Protein 1RLK (pdb70)

Structure (mmCIF, N/CA/C/O backbone):
data_1RLK
#
_entry.id   1RLK
#
_cell.length_a   43.456
_cell.length_b   43.456
_cell.length_c   103.381
_cell.angle_alpha   90.00
_cell.angle_beta   90.00
_cell.angle_gamma   120.00
#
_symmetry.space_group_name_H-M   'P 31 2 1'
#
loop_
_entity.id
_entity.type
_entity.pdbx_description
1 polymer 'Hypothetical protein Ta01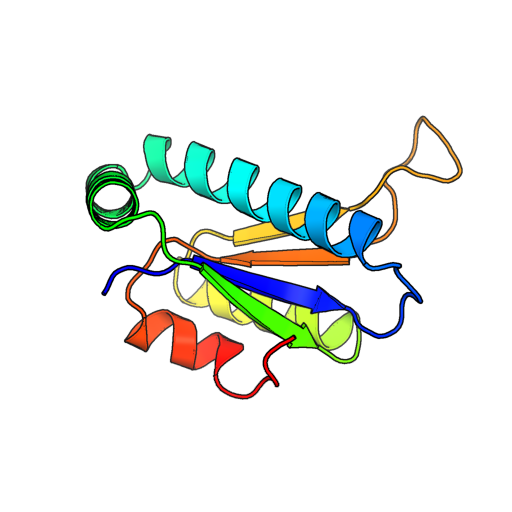08'
2 non-polymer 'SULFATE ION'
3 non-polymer GLYCEROL
4 water water
#
loop_
_atom_site.group_PDB
_atom_site.id
_atom_site.type_symbol
_atom_site.label_atom_id
_atom_site.label_alt_id
_atom_site.label_comp_id
_atom_site.label_asym_id
_atom_site.label_entity_id
_atom_site.label_seq_id
_atom_site.pdbx_PDB_ins_code
_atom_site.Cartn_x
_atom_site.Cartn_y
_atom_site.Cartn_z
_atom_site.occupancy
_atom_site.B_iso_or_equiv
_atom_site.auth_seq_id
_atom_site.auth_comp_id
_atom_site.auth_asym_id
_atom_site.auth_atom_id
_atom_site.pdbx_PDB_model_num
ATOM 1 N N . VAL A 1 2 ? 15.290 16.637 9.289 1.00 35.90 2 VAL A N 1
ATOM 2 C CA . VAL A 1 2 ? 15.260 16.745 7.795 1.00 36.13 2 VAL A CA 1
ATOM 3 C C . VAL A 1 2 ? 16.140 17.916 7.307 1.00 35.09 2 VAL A C 1
ATOM 4 O O . VAL A 1 2 ? 16.671 17.889 6.181 1.00 35.69 2 VAL A O 1
ATOM 8 N N . LYS A 1 3 ? 16.289 18.947 8.141 1.00 33.20 3 LYS A N 1
ATOM 9 C CA . LYS A 1 3 ? 17.397 19.875 7.966 1.00 31.24 3 LYS A CA 1
ATOM 10 C C . LYS A 1 3 ? 18.592 19.239 8.663 1.00 29.36 3 LYS A C 1
ATOM 11 O O . LYS A 1 3 ? 18.458 18.708 9.762 1.00 29.20 3 LYS A O 1
ATOM 17 N N . LYS A 1 4 ? 19.736 19.225 7.988 1.00 26.73 4 LYS A N 1
ATOM 18 C CA . LYS A 1 4 ? 20.973 18.718 8.561 1.00 25.82 4 LYS A CA 1
ATOM 19 C C . LYS A 1 4 ? 22.139 19.671 8.274 1.00 23.56 4 LYS A C 1
ATOM 20 O O . LYS A 1 4 ? 22.091 20.470 7.355 1.00 23.18 4 LYS A O 1
ATOM 26 N N . MET A 1 5 ? 23.177 19.572 9.086 1.00 21.69 5 MET A N 1
ATOM 27 C CA . MET A 1 5 ? 24.474 20.164 8.791 1.00 20.02 5 MET A CA 1
ATOM 28 C C . MET A 1 5 ? 25.448 19.050 8.444 1.00 18.95 5 MET A C 1
ATOM 29 O O . MET A 1 5 ? 25.338 17.978 8.995 1.00 19.14 5 MET A O 1
ATOM 34 N N . VAL A 1 6 ? 26.373 19.278 7.508 1.00 17.21 6 VAL A N 1
ATOM 35 C CA . VAL A 1 6 ? 27.447 18.339 7.232 1.00 17.10 6 VAL A CA 1
ATOM 36 C C . VAL A 1 6 ? 28.785 18.986 7.538 1.00 16.95 6 VAL A C 1
ATOM 37 O O . VAL A 1 6 ? 28.989 20.146 7.199 1.00 15.56 6 VAL A O 1
ATOM 41 N N . ILE A 1 7 ? 29.698 18.236 8.141 1.00 16.71 7 ILE A N 1
ATOM 42 C CA . ILE A 1 7 ? 31.074 18.672 8.255 1.00 17.45 7 ILE A CA 1
ATOM 43 C C . ILE A 1 7 ? 31.968 17.619 7.661 1.00 17.79 7 ILE A C 1
ATOM 44 O O . ILE A 1 7 ? 31.893 16.457 8.039 1.00 18.07 7 ILE A O 1
ATOM 49 N N . ALA A 1 8 ? 32.810 18.026 6.719 1.00 18.38 8 ALA A N 1
ATOM 50 C CA . ALA A 1 8 ? 33.730 17.132 6.043 1.00 18.37 8 ALA A CA 1
ATOM 51 C C . ALA A 1 8 ? 35.132 17.390 6.564 1.00 19.38 8 ALA A C 1
ATOM 52 O O . ALA A 1 8 ? 35.610 18.522 6.507 1.00 19.06 8 ALA A O 1
ATOM 54 N N . VAL A 1 9 ? 35.777 16.324 7.039 1.00 19.98 9 VAL A N 1
ATOM 55 C CA . VAL A 1 9 ? 37.019 16.363 7.787 1.00 21.00 9 VAL A CA 1
ATOM 56 C C . VAL A 1 9 ? 38.124 15.722 6.964 1.00 22.16 9 VAL A C 1
ATOM 57 O O . VAL A 1 9 ? 37.934 14.643 6.423 1.00 22.11 9 VAL A O 1
ATOM 61 N N . ARG A 1 10 ? 39.275 16.388 6.863 1.00 23.47 10 ARG A N 1
ATOM 62 C CA . ARG A 1 10 ? 40.474 15.813 6.226 1.00 24.81 10 ARG A CA 1
ATOM 63 C C . ARG A 1 10 ? 41.052 14.665 7.035 1.00 26.40 10 ARG A C 1
ATOM 64 O O . ARG A 1 10 ? 41.243 14.800 8.248 1.00 26.58 10 ARG A O 1
ATOM 72 N N . LYS A 1 11 ? 41.354 13.550 6.359 1.00 27.74 11 LYS A N 1
ATOM 73 C CA . LYS A 1 11 ? 41.909 12.360 7.009 1.00 29.18 11 LYS A CA 1
ATOM 74 C C . LYS A 1 11 ? 43.434 12.281 6.876 1.00 29.66 11 LYS A C 1
ATOM 75 O O . LYS A 1 11 ? 44.072 11.521 7.585 1.00 29.71 11 LYS A O 1
ATOM 81 N N . ASP A 1 12 ? 44.009 13.073 5.971 1.00 30.53 12 ASP A N 1
ATOM 82 C CA . ASP A 1 12 ? 45.463 13.076 5.734 1.00 31.30 12 ASP A CA 1
ATOM 83 C C . ASP A 1 12 ? 46.297 13.930 6.704 1.00 31.73 12 ASP A C 1
ATOM 84 O O . ASP A 1 12 ? 47.512 14.050 6.534 1.00 32.19 12 ASP A O 1
ATOM 89 N N . LEU A 1 13 ? 45.673 14.507 7.723 1.00 32.07 13 LEU A N 1
ATOM 90 C CA . LEU A 1 13 ? 46.390 15.385 8.653 1.00 32.45 13 LEU A CA 1
ATOM 91 C C . LEU A 1 13 ? 46.839 14.732 9.963 1.00 32.90 13 LEU A C 1
ATOM 92 O O . LEU A 1 13 ? 47.485 15.381 10.778 1.00 33.76 13 LEU A O 1
ATOM 97 N N . ASP A 1 14 ? 46.479 13.478 10.196 1.00 33.63 14 ASP A N 1
ATOM 98 C CA . ASP A 1 14 ? 46.966 12.755 11.382 1.00 34.18 14 ASP A CA 1
ATOM 99 C C . ASP A 1 14 ? 46.379 13.386 12.663 1.00 33.29 14 ASP A C 1
ATOM 100 O O . ASP A 1 14 ? 47.022 13.439 13.715 1.00 33.71 14 ASP A O 1
ATOM 105 N N . MET A 1 15 ? 45.136 13.857 12.564 1.00 32.29 15 MET A N 1
ATOM 106 C CA . MET A 1 15 ? 44.465 14.475 13.709 1.00 31.37 15 MET A CA 1
ATOM 107 C C . MET A 1 15 ? 43.911 13.424 14.681 1.00 30.65 15 MET A C 1
ATOM 108 O O . MET A 1 15 ? 43.275 12.455 14.264 1.00 30.67 15 MET A O 1
ATOM 113 N N . GLY A 1 16 ? 44.155 13.631 15.972 1.00 29.32 16 GLY A N 1
ATOM 114 C CA . GLY A 1 16 ? 43.599 12.774 17.003 1.00 29.06 16 GLY A CA 1
ATOM 115 C C . GLY A 1 16 ? 42.100 12.974 17.172 1.00 28.44 16 GLY A C 1
ATOM 116 O O . GLY A 1 16 ? 41.531 13.918 16.645 1.00 28.03 16 GLY A O 1
ATOM 117 N N . LYS A 1 17 ? 41.473 12.081 17.927 1.00 27.69 17 LYS A N 1
ATOM 118 C CA . LYS A 1 17 ? 40.027 12.099 18.172 1.00 27.43 17 LYS A CA 1
ATOM 119 C C . LYS A 1 17 ? 39.542 13.433 18.730 1.00 25.87 17 LYS A C 1
ATOM 120 O O . LYS A 1 17 ? 38.511 13.934 18.325 1.00 25.59 17 LYS A O 1
ATOM 126 N N . GLY A 1 18 ? 40.270 13.967 19.698 1.00 24.37 18 GLY A N 1
ATOM 127 C CA . GLY A 1 18 ? 39.925 15.229 20.326 1.00 24.06 18 GLY A CA 1
ATOM 128 C C . GLY A 1 18 ? 40.071 16.428 19.404 1.00 22.87 18 GLY A C 1
ATOM 129 O O . GLY A 1 18 ? 39.214 17.300 19.373 1.00 23.17 18 GLY A O 1
ATOM 130 N N . LYS A 1 19 ? 41.169 16.479 18.665 1.00 22.04 19 LYS A N 1
ATOM 131 C CA . LYS A 1 19 ? 41.377 17.542 17.703 1.00 21.32 19 LYS A CA 1
ATOM 132 C C . LYS A 1 19 ? 40.287 17.527 16.614 1.00 20.25 19 LYS A C 1
ATOM 133 O O . LYS A 1 19 ? 39.769 18.567 16.249 1.00 19.55 19 LYS A O 1
ATOM 139 N N . ILE A 1 20 ? 39.925 16.345 16.122 1.00 19.77 20 ILE A N 1
ATOM 140 C CA . ILE A 1 20 ? 38.868 16.220 15.124 1.00 19.11 20 ILE A CA 1
ATOM 141 C C . ILE A 1 20 ? 37.552 16.788 15.663 1.00 18.37 20 ILE A C 1
ATOM 142 O O . ILE A 1 20 ? 36.898 17.564 14.986 1.00 17.69 20 ILE A O 1
ATOM 147 N N . ALA A 1 21 ? 37.182 16.405 16.882 1.00 17.16 21 ALA A N 1
ATOM 148 C CA . ALA A 1 21 ? 35.981 16.932 17.507 1.00 17.36 21 ALA A CA 1
ATOM 149 C C . ALA A 1 21 ? 36.019 18.454 17.593 1.00 16.53 21 ALA A C 1
ATOM 150 O O . ALA A 1 21 ? 35.053 19.110 17.281 1.00 16.50 21 ALA A O 1
ATOM 152 N N . ALA A 1 22 ? 37.147 19.012 18.021 1.00 16.41 22 ALA A N 1
ATOM 153 C CA . ALA A 1 22 ? 37.279 20.466 18.149 1.00 15.24 22 ALA A CA 1
ATOM 154 C C . ALA A 1 22 ? 37.147 21.151 16.797 1.00 14.80 22 ALA A C 1
ATOM 155 O O . ALA A 1 22 ? 36.520 22.191 16.691 1.00 13.61 22 ALA A O 1
ATOM 157 N N . GLN A 1 23 ? 37.734 20.566 15.760 1.00 15.08 23 GLN A N 1
ATOM 158 C CA . GLN A 1 23 ? 37.690 21.168 14.424 1.00 15.0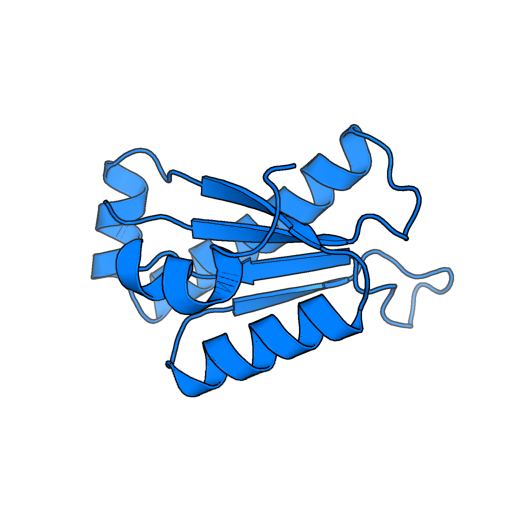7 23 GLN A CA 1
ATOM 159 C C . GLN A 1 23 ? 36.296 21.102 13.852 1.00 14.96 23 GLN A C 1
ATOM 160 O O . GLN A 1 23 ? 35.812 22.083 13.277 1.00 14.49 23 GLN A O 1
ATOM 166 N N . VAL A 1 24 ? 35.626 19.959 14.029 1.00 15.12 24 VAL A N 1
ATOM 167 C CA . VAL A 1 24 ? 34.217 19.839 13.620 1.00 14.86 24 VAL A CA 1
ATOM 168 C C . VAL A 1 24 ? 33.348 20.855 14.362 1.00 14.86 24 VAL A C 1
ATOM 169 O O . VAL A 1 24 ? 32.474 21.497 13.750 1.00 14.85 24 VAL A O 1
ATOM 173 N N . ALA A 1 25 ? 33.590 21.023 15.672 1.00 14.78 25 ALA A N 1
ATOM 174 C CA . ALA A 1 25 ? 32.874 22.029 16.458 1.00 1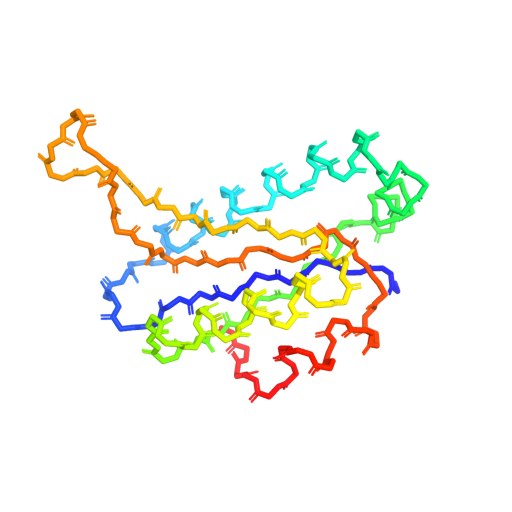5.24 25 ALA A CA 1
ATOM 175 C C . ALA A 1 25 ? 33.112 23.464 15.955 1.00 15.28 25 ALA A C 1
ATOM 176 O O . ALA A 1 25 ? 32.187 24.283 15.967 1.00 15.72 25 ALA A O 1
ATOM 178 N N . HIS A 1 26 ? 34.335 23.772 15.530 1.00 15.46 26 HIS A N 1
ATOM 179 C CA . HIS A 1 26 ? 34.642 25.087 14.949 1.00 15.91 26 HIS A CA 1
ATOM 180 C C . HIS A 1 26 ? 33.755 25.313 13.734 1.00 15.50 26 HIS A C 1
ATOM 181 O O . HIS A 1 26 ? 33.102 26.356 13.640 1.00 15.88 26 HIS A O 1
ATOM 194 N N . ALA A 1 27 ? 33.707 24.328 12.824 1.00 14.84 27 ALA A N 1
ATOM 195 C CA . ALA A 1 27 ? 32.902 24.459 11.609 1.00 14.37 27 ALA A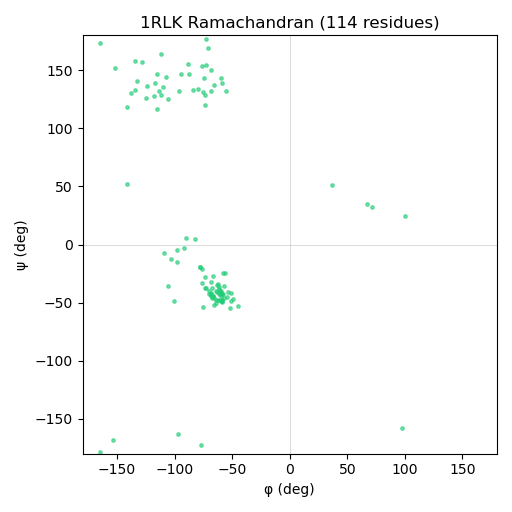 CA 1
ATOM 196 C C . ALA A 1 27 ? 31.435 24.667 11.943 1.00 14.43 27 ALA A C 1
ATOM 197 O O . ALA A 1 27 ? 30.753 25.500 11.332 1.00 13.92 27 ALA A O 1
ATOM 199 N N . ALA A 1 28 ? 30.951 23.917 12.931 1.00 14.33 28 ALA A N 1
ATOM 200 C CA . ALA A 1 28 ? 29.542 23.897 13.272 1.00 14.49 28 ALA A CA 1
ATOM 201 C C . ALA A 1 28 ? 29.114 25.214 13.898 1.00 15.02 28 ALA A C 1
ATOM 202 O O . ALA A 1 28 ? 28.026 25.708 13.607 1.00 14.93 28 ALA A O 1
ATOM 204 N N . VAL A 1 29 ? 29.970 25.775 14.753 1.00 15.08 29 VAL A N 1
ATOM 205 C CA . VAL A 1 29 ? 29.700 27.050 15.397 1.00 16.14 29 VAL A CA 1
ATOM 206 C C . VAL A 1 29 ? 29.610 28.183 14.375 1.00 16.97 29 VAL A C 1
ATOM 207 O O . VAL A 1 29 ? 28.653 28.964 14.382 1.00 16.85 29 VAL A O 1
ATOM 211 N N . THR A 1 30 ? 30.579 28.248 13.471 1.00 17.44 30 THR A N 1
ATOM 212 C CA . THR A 1 30 ? 30.583 29.337 12.507 1.00 18.11 30 THR A CA 1
ATOM 213 C C . THR A 1 30 ? 29.380 29.218 11.562 1.00 18.36 30 THR A C 1
ATOM 214 O O . THR A 1 30 ? 28.701 30.208 11.298 1.00 17.33 30 THR A O 1
ATOM 218 N N . CYS A 1 31 ? 29.100 28.006 11.071 1.00 18.76 31 CYS A N 1
ATOM 219 C CA . CYS A 1 31 ? 27.984 27.825 10.150 1.00 19.45 31 CYS A CA 1
ATOM 220 C C . CYS A 1 31 ? 26.659 28.150 10.819 1.00 19.50 31 CYS A C 1
ATOM 221 O O . CYS A 1 31 ? 25.786 28.759 10.216 1.00 19.91 31 CYS A O 1
ATOM 224 N N . ALA A 1 32 ? 26.517 27.745 12.075 1.00 19.55 32 ALA A N 1
ATOM 225 C CA . ALA A 1 32 ? 25.256 27.904 12.795 1.00 20.19 32 ALA A CA 1
ATOM 226 C C . ALA A 1 32 ? 24.954 29.380 13.043 1.00 20.49 32 ALA A C 1
ATOM 227 O O . ALA A 1 32 ? 23.846 29.826 12.826 1.00 20.61 32 ALA A O 1
ATOM 229 N N . ILE A 1 33 ? 25.957 30.120 13.495 1.00 21.93 33 ILE A N 1
ATOM 230 C CA . ILE A 1 33 ? 25.814 31.544 13.771 1.00 23.04 33 ILE A CA 1
ATOM 231 C C . ILE A 1 33 ? 25.549 32.341 12.494 1.00 23.09 33 ILE A C 1
ATOM 232 O O . ILE A 1 33 ? 24.657 33.172 12.475 1.00 23.66 33 ILE A O 1
ATOM 237 N N . ARG A 1 34 ? 26.306 32.088 11.431 1.00 23.69 34 ARG A N 1
ATOM 238 C CA . ARG A 1 34 ? 26.033 32.730 10.146 1.00 24.23 34 ARG A CA 1
ATOM 239 C C . ARG A 1 34 ? 24.606 32.411 9.662 1.00 24.79 34 ARG A C 1
ATOM 240 O O . ARG A 1 34 ? 23.876 33.295 9.202 1.00 23.94 34 ARG A O 1
ATOM 248 N N . SER A 1 35 ? 24.193 31.151 9.801 1.00 25.41 35 SER A N 1
ATOM 249 C CA . SER A 1 35 ? 22.879 30.724 9.316 1.00 25.86 35 SER A CA 1
ATOM 250 C C . SER A 1 35 ? 21.764 31.357 10.135 1.00 26.87 35 SER A C 1
ATOM 251 O O . SER A 1 35 ? 20.689 31.652 9.619 1.00 26.68 35 SER A O 1
ATOM 254 N N . MET A 1 36 ? 22.032 31.589 11.413 1.00 28.04 36 MET A N 1
ATOM 255 C CA . MET A 1 36 ? 21.089 32.288 12.283 1.00 29.25 36 MET A CA 1
ATOM 256 C C . MET A 1 36 ? 20.853 33.722 11.799 1.00 29.74 36 MET A C 1
ATOM 257 O O . MET A 1 36 ? 19.747 34.250 11.913 1.00 29.71 36 MET A O 1
ATOM 262 N N . LYS A 1 37 ? 21.900 34.332 11.261 1.00 30.53 37 LYS A N 1
ATOM 263 C CA . LYS A 1 37 ? 21.834 35.692 10.729 1.00 31.68 37 LYS A CA 1
ATOM 264 C C . LYS A 1 37 ? 21.111 35.774 9.367 1.00 31.64 37 LYS A C 1
ATOM 265 O O . LYS A 1 37 ? 20.157 36.543 9.216 1.00 31.80 37 LYS A O 1
ATOM 271 N N . ILE A 1 38 ? 21.553 34.981 8.396 1.00 31.47 38 ILE A N 1
ATOM 272 C CA . ILE A 1 38 ? 21.115 35.134 7.010 1.00 31.90 38 ILE A CA 1
ATOM 273 C C . ILE A 1 38 ? 20.078 34.113 6.548 1.00 31.75 38 ILE A C 1
ATOM 274 O O . ILE A 1 38 ? 19.475 34.288 5.491 1.00 31.83 38 ILE A O 1
ATOM 279 N N . ASN A 1 39 ? 19.871 33.063 7.341 1.00 31.54 39 ASN A N 1
ATOM 280 C CA . ASN A 1 39 ? 18.997 31.947 6.979 1.00 31.33 39 ASN A CA 1
ATOM 281 C C . ASN A 1 39 ? 18.208 31.474 8.202 1.00 31.49 39 ASN A C 1
ATOM 282 O O . ASN A 1 39 ? 18.189 30.284 8.536 1.00 31.51 39 ASN A O 1
ATOM 287 N N . ARG A 1 40 ? 17.556 32.422 8.868 1.00 31.77 40 ARG A N 1
ATOM 288 C CA . ARG A 1 40 ? 17.024 32.217 10.213 1.00 32.03 40 ARG A CA 1
ATOM 289 C C . ARG A 1 40 ? 16.024 31.068 10.308 1.00 31.67 40 ARG A C 1
ATOM 290 O O . ARG A 1 40 ? 16.150 30.216 11.186 1.00 30.42 40 ARG A O 1
ATOM 298 N N . ASP A 1 41 ? 15.045 31.039 9.403 1.00 31.47 41 ASP A N 1
ATOM 299 C CA . ASP A 1 41 ? 13.999 30.019 9.449 1.00 31.39 41 ASP A CA 1
ATOM 300 C C . ASP A 1 41 ? 14.559 28.616 9.331 1.00 30.04 41 ASP A C 1
ATOM 301 O O . ASP A 1 41 ? 14.091 27.701 10.000 1.00 30.40 41 ASP A O 1
ATOM 306 N N . VAL A 1 42 ? 15.551 28.446 8.470 1.00 28.95 42 VAL A N 1
ATOM 307 C CA . VAL A 1 42 ? 16.187 27.146 8.289 1.00 28.16 42 VAL A CA 1
ATOM 308 C C . VAL A 1 42 ? 17.078 26.778 9.492 1.00 27.71 42 VAL A C 1
ATOM 309 O O . VAL A 1 42 ? 17.155 25.618 9.883 1.00 27.32 42 VAL A O 1
ATOM 313 N N . PHE A 1 43 ? 17.752 27.765 10.055 1.00 27.15 43 PHE A N 1
ATOM 314 C CA . PHE A 1 43 ? 18.530 27.545 11.258 1.00 2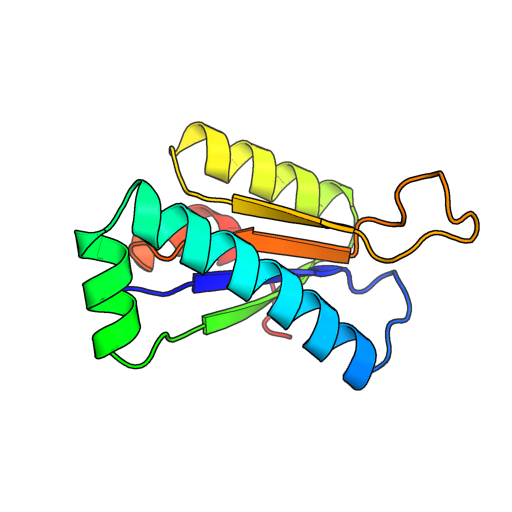7.07 43 PHE A CA 1
ATOM 315 C C . PHE A 1 43 ? 17.629 27.110 12.398 1.00 27.37 43 PHE A C 1
ATOM 316 O O . PHE A 1 43 ? 17.938 26.155 13.094 1.00 27.41 43 PHE A O 1
ATOM 324 N N . ASN A 1 44 ? 16.524 27.827 12.590 1.00 27.77 44 ASN A N 1
ATOM 325 C CA . ASN A 1 44 ? 15.570 27.526 13.653 1.00 28.29 44 ASN A CA 1
ATOM 326 C C . ASN A 1 44 ? 14.983 26.122 13.558 1.00 28.12 44 ASN A C 1
ATOM 327 O O . ASN A 1 44 ? 14.855 25.436 14.567 1.00 28.31 44 ASN A O 1
ATOM 332 N N . GLU A 1 45 ? 14.629 25.695 12.350 1.00 27.83 45 GLU A N 1
ATOM 333 C CA . GLU A 1 45 ? 14.053 24.374 12.159 1.00 27.84 45 GLU A CA 1
ATOM 334 C C . GLU A 1 45 ? 15.075 23.298 12.486 1.00 27.54 45 GLU A C 1
ATOM 335 O O . GLU A 1 45 ? 14.790 22.388 13.254 1.00 27.67 45 GLU A O 1
ATOM 341 N N . TRP A 1 46 ? 16.254 23.412 11.879 1.00 26.87 46 TRP A N 1
ATOM 342 C CA . TRP A 1 46 ? 17.420 22.589 12.220 1.00 26.70 46 TRP A CA 1
ATOM 343 C C . TRP A 1 46 ? 17.623 22.479 13.722 1.00 26.79 46 TRP A C 1
ATOM 344 O O . TRP A 1 46 ? 17.737 21.381 14.249 1.00 26.75 46 TRP A O 1
ATOM 355 N N . TYR A 1 47 ? 17.669 23.625 14.388 1.00 27.40 47 TYR A N 1
ATOM 356 C CA . TYR A 1 47 ? 18.018 23.686 15.803 1.00 28.44 47 TYR A CA 1
ATOM 357 C C . TYR A 1 47 ? 16.934 23.040 16.677 1.00 29.16 47 TYR A C 1
ATOM 358 O O . TYR A 1 47 ? 17.243 22.357 17.647 1.00 28.94 47 TYR A O 1
ATOM 367 N N . ASP A 1 48 ? 15.675 23.224 16.293 1.00 29.99 48 ASP A N 1
ATOM 368 C CA . ASP A 1 48 ? 14.541 22.708 17.053 1.00 30.95 48 ASP A CA 1
ATOM 369 C C . ASP A 1 48 ? 14.340 21.207 16.819 1.00 30.88 48 ASP A C 1
ATOM 370 O O . ASP A 1 48 ? 13.713 20.529 17.632 1.00 32.13 48 ASP A O 1
ATOM 375 N N . GLU A 1 49 ? 14.901 20.692 15.726 1.00 30.53 49 GLU A N 1
ATOM 376 C CA . GLU A 1 49 ? 14.904 19.269 15.415 1.00 30.21 49 GLU A CA 1
ATOM 377 C C . GLU A 1 49 ? 16.148 18.549 15.986 1.00 28.77 49 GLU A C 1
ATOM 378 O O . GLU A 1 49 ? 16.352 17.364 15.718 1.00 28.54 49 GLU A O 1
ATOM 384 N N . GLY A 1 50 ? 16.972 19.268 16.754 1.00 26.83 50 GLY A N 1
ATOM 385 C CA . GLY A 1 50 ? 18.109 18.687 17.458 1.00 25.50 50 GLY A CA 1
ATOM 386 C C . GLY A 1 50 ? 19.465 18.897 16.779 1.00 24.06 50 GLY A C 1
ATOM 387 O O . GLY A 1 50 ? 20.416 18.125 16.983 1.00 22.32 50 GLY A O 1
ATOM 388 N N . GLN A 1 51 ? 19.538 19.952 15.972 1.00 22.92 51 GLN A N 1
ATOM 389 C CA . GLN A 1 51 ? 20.745 20.338 15.234 1.00 22.20 51 GLN A CA 1
ATOM 390 C C . GLN A 1 51 ? 21.573 19.164 14.723 1.00 22.16 51 GLN A C 1
ATOM 391 O O . GLN A 1 51 ? 22.805 19.096 14.903 1.00 20.57 51 GLN A O 1
ATOM 397 N N . ARG A 1 52 ? 20.884 18.251 14.041 1.00 21.92 52 ARG A N 1
ATOM 398 C CA . ARG A 1 52 ? 21.511 17.049 13.517 1.00 22.75 52 ARG A CA 1
ATOM 399 C C . ARG A 1 52 ? 22.652 17.355 12.563 1.00 21.77 52 ARG A C 1
ATOM 400 O O . ARG A 1 52 ? 22.550 18.232 11.718 1.00 21.21 52 ARG A O 1
ATOM 408 N N . LYS A 1 53 ? 23.716 16.578 12.697 1.00 21.27 53 LYS A N 1
ATOM 409 C CA . LYS A 1 53 ? 24.958 16.760 11.960 1.00 21.20 53 LYS A CA 1
ATOM 410 C C . LYS A 1 53 ? 25.424 15.438 11.393 1.00 21.78 53 LYS A C 1
ATOM 411 O O . LYS A 1 53 ? 25.310 14.392 12.051 1.00 22.22 53 LYS A O 1
ATOM 417 N N . ILE A 1 54 ? 25.937 15.490 10.171 1.00 21.31 54 ILE A N 1
ATOM 418 C CA . ILE A 1 54 ? 26.571 14.364 9.505 1.00 20.92 54 ILE A CA 1
ATOM 419 C C . ILE A 1 54 ? 28.061 14.716 9.396 1.00 20.78 54 ILE A C 1
ATOM 420 O O . ILE A 1 54 ? 28.390 15.807 8.939 1.00 20.08 54 ILE A O 1
ATOM 425 N N . VAL A 1 55 ? 28.947 13.830 9.831 1.00 19.72 55 VAL A N 1
ATOM 426 C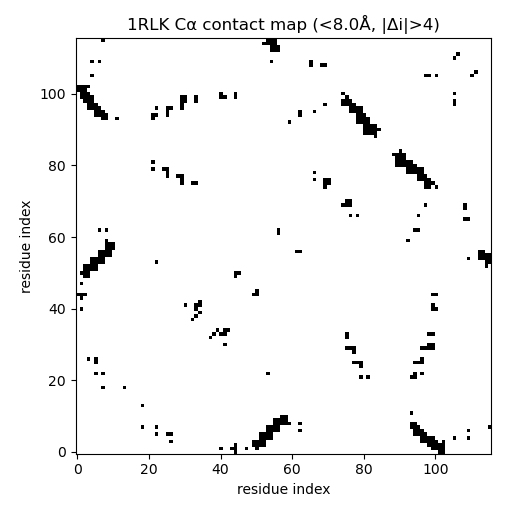 CA . VAL A 1 55 ? 30.389 14.055 9.727 1.00 20.30 55 VAL A CA 1
ATOM 427 C C . VAL A 1 55 ? 30.993 13.016 8.787 1.00 20.45 55 VAL A C 1
ATOM 428 O O . VAL A 1 55 ? 30.926 11.814 9.043 1.00 19.37 55 VAL A O 1
ATOM 432 N N . VAL A 1 56 ? 31.548 13.496 7.681 1.00 20.45 56 VAL A N 1
ATOM 433 C CA . VAL A 1 56 ? 32.218 12.651 6.710 1.00 20.85 56 VAL A CA 1
ATOM 434 C C . VAL A 1 56 ? 33.702 12.948 6.719 1.00 21.49 56 VAL A C 1
ATOM 435 O O . VAL A 1 56 ? 34.156 13.981 7.242 1.00 20.66 56 VAL A O 1
ATOM 439 N N . LYS A 1 57 ? 34.467 12.036 6.142 1.00 22.13 57 LYS A N 1
ATOM 440 C CA . LYS A 1 57 ? 35.886 12.226 5.981 1.00 23.10 57 LYS A CA 1
ATOM 441 C C . LYS A 1 57 ? 36.235 12.311 4.495 1.00 23.44 57 LYS A C 1
ATOM 442 O O . LYS A 1 57 ? 35.562 11.712 3.658 1.00 23.14 57 LYS A O 1
ATOM 448 N N . VAL A 1 58 ? 37.247 13.120 4.182 1.00 23.65 58 VAL A N 1
ATOM 449 C CA . VAL A 1 58 ? 37.706 13.322 2.813 1.00 23.81 58 VAL A CA 1
ATOM 450 C C . VAL A 1 58 ? 39.214 13.089 2.775 1.00 24.14 58 VAL A C 1
ATOM 451 O O . VAL A 1 58 ? 39.899 13.165 3.794 1.00 23.17 58 VAL A O 1
ATOM 455 N N . ASN A 1 59 ? 39.727 12.766 1.601 1.00 25.14 59 ASN A N 1
ATOM 456 C CA . ASN A 1 59 ? 41.108 12.306 1.487 1.00 25.77 59 ASN A CA 1
ATOM 457 C C . ASN A 1 59 ? 42.136 13.418 1.604 1.00 25.72 59 ASN A C 1
ATOM 458 O O . ASN A 1 59 ? 43.236 13.205 2.107 1.00 25.29 59 ASN A O 1
ATOM 463 N N . ASP A 1 60 ? 41.785 14.601 1.119 1.00 25.71 60 ASP A N 1
ATOM 464 C CA . ASP A 1 60 ? 42.778 15.662 1.046 1.00 25.86 60 ASP A CA 1
ATOM 465 C C . ASP A 1 60 ? 42.158 17.036 0.831 1.00 25.54 60 ASP A C 1
ATOM 466 O O . ASP A 1 60 ? 40.934 17.200 0.793 1.00 24.61 60 ASP A O 1
ATOM 471 N N . LEU A 1 61 ? 43.031 18.032 0.720 1.00 25.39 61 LEU A N 1
ATOM 472 C CA . LEU A 1 61 ? 42.620 19.409 0.561 1.00 25.04 61 LEU A CA 1
ATOM 473 C C . LEU A 1 61 ? 41.799 19.604 -0.689 1.00 24.98 61 LEU A C 1
ATOM 474 O O . LEU A 1 61 ? 40.812 20.324 -0.687 1.00 24.32 61 LEU A O 1
ATOM 479 N N . ASP A 1 62 ? 42.188 18.945 -1.775 1.00 25.83 62 ASP A N 1
ATOM 480 C CA . ASP A 1 62 ? 41.422 19.054 -3.018 1.00 26.04 62 ASP A CA 1
ATOM 481 C C . ASP A 1 62 ? 39.945 18.723 -2.827 1.00 24.96 62 ASP A C 1
ATOM 482 O O . ASP A 1 62 ? 39.073 19.407 -3.367 1.00 25.14 62 ASP A O 1
ATOM 487 N N . GLU A 1 63 ? 39.646 17.704 -2.037 1.00 24.06 63 GLU A N 1
ATOM 488 C CA . GLU A 1 63 ? 38.241 17.351 -1.793 1.00 23.74 63 GLU A CA 1
ATOM 489 C C . GLU A 1 63 ? 37.537 18.449 -1.015 1.00 22.18 63 GLU A C 1
ATOM 490 O O . GLU A 1 63 ? 36.425 18.815 -1.346 1.00 21.89 63 GLU A O 1
ATOM 496 N N . ILE A 1 64 ? 38.187 18.972 0.023 1.00 21.50 64 ILE A N 1
ATOM 497 C CA . ILE A 1 64 ? 37.668 20.158 0.732 1.00 21.02 64 ILE A CA 1
ATOM 498 C C . ILE A 1 64 ? 37.301 21.284 -0.243 1.00 20.94 64 ILE A C 1
ATOM 499 O O . ILE A 1 64 ? 36.227 21.869 -0.156 1.00 20.45 64 ILE A O 1
ATOM 504 N N . MET A 1 65 ? 38.193 21.577 -1.184 1.00 21.83 65 MET A N 1
ATOM 505 C CA . MET A 1 65 ? 37.989 22.707 -2.096 1.00 22.10 65 MET A CA 1
ATOM 506 C C . MET A 1 65 ? 36.904 22.418 -3.149 1.00 21.96 65 MET A C 1
ATOM 507 O O . MET A 1 65 ? 36.196 23.324 -3.616 1.00 21.40 65 MET A O 1
ATOM 512 N N . GLU A 1 66 ? 36.726 21.145 -3.479 1.00 22.14 66 GLU A N 1
ATOM 513 C CA . GLU A 1 66 ? 35.658 20.731 -4.383 1.00 22.09 66 GLU A CA 1
ATOM 514 C C . GLU A 1 66 ? 34.296 20.925 -3.731 1.00 20.95 66 GLU A C 1
ATOM 515 O O . GLU A 1 66 ? 33.366 21.385 -4.358 1.00 20.55 66 GLU A O 1
ATOM 521 N N . ILE A 1 67 ? 34.192 20.564 -2.457 1.00 20.95 67 ILE A N 1
ATOM 522 C CA . ILE A 1 67 ? 32.981 20.765 -1.669 1.00 20.21 67 ILE A CA 1
ATOM 523 C C . ILE A 1 67 ? 32.639 22.260 -1.613 1.00 19.94 67 ILE A C 1
ATOM 524 O O . ILE A 1 67 ? 31.500 22.682 -1.857 1.00 18.69 67 ILE A O 1
ATOM 529 N N . LYS A 1 68 ? 33.659 23.060 -1.293 1.00 19.83 68 LYS A N 1
ATOM 530 C CA . LYS A 1 68 ? 33.539 24.506 -1.267 1.00 19.45 68 LYS A CA 1
ATOM 531 C C . LYS A 1 68 ? 32.947 24.980 -2.587 1.00 19.40 68 LYS A C 1
ATOM 532 O O . LYS A 1 68 ? 31.944 25.672 -2.609 1.00 18.60 68 LYS A O 1
ATOM 538 N N . ARG A 1 69 ? 33.571 24.589 -3.691 1.00 20.94 69 ARG A N 1
ATOM 539 C CA . ARG A 1 69 ? 33.093 24.984 -5.026 1.00 22.39 69 ARG A CA 1
ATOM 540 C C . ARG A 1 69 ? 31.607 24.690 -5.206 1.00 22.33 69 ARG A C 1
ATOM 541 O O . ARG A 1 69 ? 30.840 25.551 -5.655 1.00 22.17 69 ARG A O 1
ATOM 549 N N . MET A 1 70 ? 31.195 23.477 -4.852 1.00 22.71 70 MET A N 1
ATOM 550 C CA . MET A 1 70 ? 29.799 23.078 -5.036 1.00 23.12 70 MET A CA 1
ATOM 551 C C . MET A 1 70 ? 28.861 23.822 -4.114 1.00 21.94 70 MET A C 1
ATOM 552 O O . MET A 1 70 ? 27.799 24.249 -4.528 1.00 21.82 70 MET A O 1
ATOM 557 N N . ALA A 1 71 ? 29.258 23.991 -2.858 1.00 21.34 71 ALA A N 1
ATOM 558 C CA . ALA A 1 71 ? 28.432 24.704 -1.902 1.00 20.60 71 ALA A CA 1
ATOM 559 C C . ALA A 1 71 ? 28.180 26.140 -2.341 1.00 20.60 71 ALA A C 1
ATOM 560 O O . ALA A 1 71 ? 27.059 26.611 -2.294 1.00 19.97 71 ALA A O 1
ATOM 562 N N . ASP A 1 72 ? 29.226 26.851 -2.744 1.00 21.47 72 ASP A N 1
ATOM 563 C CA . ASP A 1 72 ? 29.057 28.232 -3.209 1.00 21.99 72 ASP A CA 1
ATOM 564 C C . ASP A 1 72 ? 28.120 28.272 -4.417 1.00 22.90 72 ASP A C 1
ATOM 565 O O . ASP A 1 72 ? 27.212 29.086 -4.466 1.00 23.30 72 ASP A O 1
ATOM 570 N N . SER A 1 73 ? 28.318 27.362 -5.357 1.00 24.08 73 SER A N 1
ATOM 571 C CA . SER A 1 73 ? 27.487 27.307 -6.568 1.00 25.52 73 SER A CA 1
ATOM 572 C C . SER A 1 73 ? 25.996 27.155 -6.233 1.00 25.17 73 SER A C 1
ATOM 573 O O . SER A 1 73 ? 25.129 27.737 -6.898 1.00 25.21 73 SER A O 1
ATOM 576 N N . MET A 1 74 ? 25.715 26.402 -5.169 1.00 24.93 74 MET A N 1
ATOM 577 C CA . MET A 1 74 ? 24.355 26.106 -4.730 1.00 24.74 74 MET A CA 1
ATOM 578 C C . MET A 1 74 ? 23.821 27.089 -3.708 1.00 24.39 74 MET A C 1
ATOM 579 O O . MET A 1 74 ? 22.670 26.979 -3.290 1.00 24.45 74 MET A O 1
ATOM 584 N N . GLY A 1 75 ? 24.653 28.044 -3.302 1.00 23.73 75 GLY A N 1
ATOM 585 C CA . GLY A 1 75 ? 24.254 29.068 -2.361 1.00 23.69 75 GLY A CA 1
ATOM 586 C C . GLY A 1 75 ? 24.087 28.523 -0.961 1.00 23.42 75 GLY A C 1
ATOM 587 O O . GLY A 1 75 ? 23.227 28.982 -0.207 1.00 23.98 75 GLY A O 1
ATOM 588 N N . ILE A 1 76 ? 24.896 27.526 -0.628 1.00 23.20 76 ILE A N 1
ATOM 589 C CA . ILE A 1 76 ? 24.836 26.889 0.679 1.00 23.11 76 ILE A CA 1
ATOM 590 C C . ILE A 1 76 ? 25.890 27.509 1.589 1.00 22.45 76 ILE A C 1
ATOM 591 O O . ILE A 1 76 ? 27.070 27.638 1.217 1.00 21.63 76 ILE A O 1
ATOM 596 N N . VAL A 1 77 ? 25.459 27.868 2.793 1.00 22.17 77 VAL A N 1
ATOM 597 C CA . VAL A 1 77 ? 26.381 28.353 3.826 1.00 21.68 77 VAL A CA 1
ATOM 598 C C . VAL A 1 77 ? 27.478 27.339 4.060 1.00 21.15 77 VAL A C 1
ATOM 599 O O . VAL A 1 77 ? 27.216 26.141 4.226 1.00 20.28 77 VAL A O 1
ATOM 603 N N . ASN A 1 78 ? 28.721 27.810 4.074 1.00 20.73 78 ASN A N 1
ATOM 604 C CA . ASN A 1 78 ? 29.864 26.940 4.314 1.00 20.23 78 ASN A CA 1
ATOM 605 C C . ASN A 1 78 ? 31.021 27.683 4.938 1.00 19.96 78 ASN A C 1
ATOM 606 O O . ASN A 1 78 ? 31.177 28.896 4.725 1.00 20.32 78 ASN A O 1
ATOM 611 N N . GLU A 1 79 ? 31.837 26.968 5.705 1.00 19.24 79 GLU A N 1
ATOM 612 C CA . GLU A 1 79 ? 32.996 27.569 6.344 1.00 18.67 79 GLU A CA 1
ATOM 613 C C . GLU A 1 79 ? 34.152 26.606 6.317 1.00 18.78 79 GLU A C 1
ATOM 614 O O . GLU A 1 79 ? 34.068 25.504 6.880 1.00 17.41 79 GLU A O 1
ATOM 620 N N . ILE A 1 80 ? 35.231 27.015 5.652 1.00 18.19 80 ILE A N 1
ATOM 621 C CA . ILE A 1 80 ? 36.499 26.338 5.738 1.00 18.80 80 ILE A CA 1
ATOM 622 C C . ILE A 1 80 ? 37.142 26.675 7.084 1.00 19.36 80 ILE A C 1
ATOM 623 O O . ILE A 1 80 ? 37.223 27.840 7.470 1.00 19.43 80 ILE A O 1
ATOM 628 N N . VAL A 1 81 ? 37.604 25.646 7.781 1.00 18.75 81 VAL A N 1
ATOM 629 C CA . VAL A 1 81 ? 38.135 25.802 9.111 1.00 19.49 81 VAL A CA 1
ATOM 630 C C . VAL A 1 81 ? 39.631 25.580 9.063 1.00 19.72 81 VAL A C 1
ATOM 631 O O . VAL A 1 81 ? 40.104 24.635 8.434 1.00 20.24 81 VAL A O 1
ATOM 635 N N . GLN A 1 82 ? 40.356 26.452 9.738 1.00 20.38 82 GLN A N 1
ATOM 636 C CA . GLN A 1 82 ? 41.808 26.366 9.857 1.00 21.99 82 GLN A CA 1
ATOM 637 C C . GLN A 1 82 ? 42.187 26.340 11.332 1.00 23.01 82 GLN A C 1
ATOM 638 O O . GLN A 1 82 ? 41.645 27.118 12.106 1.00 21.22 82 GLN A O 1
ATOM 644 N N . ASP A 1 83 ? 43.118 25.464 11.714 1.00 25.73 83 ASP A N 1
ATOM 645 C CA . ASP A 1 83 ? 43.609 25.431 13.085 1.00 28.23 83 ASP A CA 1
ATOM 646 C C . ASP A 1 83 ? 44.597 26.572 13.336 1.00 30.44 83 ASP A C 1
ATOM 647 O O . ASP A 1 83 ? 44.752 27.456 12.489 1.00 30.26 83 ASP A O 1
ATOM 652 N N . ARG A 1 84 ? 45.232 26.573 14.504 1.00 33.12 84 ARG A N 1
ATOM 653 C CA . ARG A 1 84 ? 46.190 27.625 14.851 1.00 35.75 84 ARG A CA 1
ATOM 654 C C . ARG A 1 84 ? 47.496 27.365 14.101 1.00 36.88 84 ARG A C 1
ATOM 655 O O . ARG A 1 84 ? 47.808 26.240 13.730 1.00 37.40 84 ARG A O 1
ATOM 663 N N . GLY A 1 85 ? 48.251 28.413 13.843 1.00 38.68 85 GLY A N 1
ATOM 664 C CA . GLY A 1 85 ? 49.498 28.257 13.121 1.00 40.21 85 GLY A CA 1
ATOM 665 C C . GLY A 1 85 ? 50.592 27.605 13.949 1.00 41.16 85 GLY A C 1
ATOM 666 O O . GLY A 1 85 ? 50.404 27.285 15.131 1.00 41.11 85 GLY A O 1
ATOM 667 N N . TYR A 1 86 ? 51.731 27.384 13.305 1.00 42.35 86 TYR A N 1
ATOM 668 C CA . TYR A 1 86 ? 52.998 27.294 14.023 1.00 43.48 86 TYR A CA 1
ATOM 669 C C . TYR A 1 86 ? 53.432 28.726 14.361 1.00 44.20 86 TYR A C 1
ATOM 670 O O . TYR A 1 86 ? 54.248 28.943 15.259 1.00 44.47 86 TYR A O 1
ATOM 679 N N . THR A 1 87 ? 52.858 29.689 13.631 1.00 45.24 87 THR A N 1
ATOM 680 C CA . THR A 1 87 ? 53.076 31.121 13.832 1.00 45.72 87 THR A CA 1
ATOM 681 C C . THR A 1 87 ? 51.767 31.813 14.218 1.00 46.24 87 THR A C 1
ATOM 682 O O . THR A 1 87 ? 50.750 31.673 13.523 1.00 45.81 87 THR A O 1
ATOM 686 N N . GLN A 1 88 ? 51.795 32.566 15.315 1.00 46.77 88 GLN A N 1
ATOM 687 C CA . GLN A 1 88 ? 50.584 33.204 15.845 1.00 47.22 88 GLN A CA 1
ATOM 688 C C . GLN A 1 88 ? 49.969 34.205 14.860 1.00 46.81 88 GLN A C 1
ATOM 689 O O . GLN A 1 88 ? 48.746 34.341 14.780 1.00 46.46 88 GLN A O 1
ATOM 695 N N . VAL A 1 89 ? 50.815 34.889 14.096 1.00 46.35 89 VAL A N 1
ATOM 696 C CA . VAL A 1 89 ? 50.330 35.907 13.164 1.00 46.13 89 VAL A CA 1
ATOM 697 C C . VAL A 1 89 ? 49.637 35.290 11.929 1.00 45.25 89 VAL A C 1
ATOM 698 O O . VAL A 1 89 ? 48.636 35.829 11.439 1.00 45.49 89 VAL A O 1
ATOM 702 N N . GLU A 1 90 ? 50.157 34.165 11.439 1.00 43.87 90 GLU A N 1
ATOM 703 C CA . GLU A 1 90 ? 49.632 33.551 10.211 1.00 42.71 90 GLU A CA 1
ATOM 704 C C . GLU A 1 90 ? 48.483 32.564 10.447 1.00 41.20 90 GLU A C 1
ATOM 705 O O . GLU A 1 90 ? 48.363 31.988 11.529 1.00 41.10 90 GLU A O 1
ATOM 711 N N . PRO A 1 91 ? 47.641 32.367 9.428 1.00 39.25 91 PRO A N 1
ATOM 712 C CA . PRO A 1 91 ? 46.541 31.398 9.508 1.00 37.51 91 PRO A CA 1
ATOM 713 C C . PRO A 1 91 ? 47.095 29.993 9.431 1.00 35.06 91 PRO A C 1
ATOM 714 O O . PRO A 1 91 ? 48.178 29.837 8.878 1.00 35.23 91 PRO A O 1
ATOM 718 N N . GLY A 1 92 ? 46.392 29.009 9.989 1.00 32.31 92 GLY A N 1
ATOM 719 C CA . GLY A 1 92 ? 46.904 27.650 10.103 1.00 29.92 92 GLY A CA 1
ATOM 720 C C . GLY A 1 92 ? 46.424 26.739 8.991 1.00 27.83 92 GLY A C 1
ATOM 721 O O . GLY A 1 92 ? 45.959 27.201 7.962 1.00 27.04 92 GLY A O 1
ATOM 722 N N . THR A 1 93 ? 46.556 25.436 9.199 1.00 26.23 93 THR A N 1
ATOM 723 C CA . THR A 1 93 ? 46.151 24.446 8.199 1.00 25.28 93 THR A CA 1
ATOM 724 C C . THR A 1 93 ? 44.644 24.294 8.106 1.00 23.71 93 THR A C 1
ATOM 725 O O . THR A 1 93 ? 43.955 24.350 9.132 1.00 22.08 93 THR A O 1
ATOM 729 N N . ILE A 1 94 ? 44.151 24.093 6.877 1.00 22.62 94 ILE A N 1
ATOM 730 C CA . ILE A 1 94 ? 42.740 23.800 6.615 1.00 21.95 94 ILE A CA 1
ATOM 731 C C . ILE A 1 94 ? 42.465 22.361 7.046 1.00 21.32 94 ILE A C 1
ATOM 732 O O . ILE A 1 94 ? 43.096 2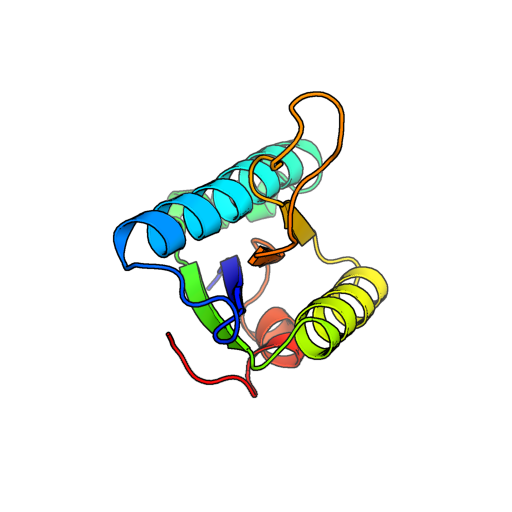1.440 6.532 1.00 21.03 94 ILE A O 1
ATOM 737 N N . THR A 1 95 ? 41.536 22.192 7.994 1.00 20.66 95 THR A N 1
ATOM 738 C CA . THR A 1 95 ? 41.236 20.895 8.618 1.00 19.81 95 THR A CA 1
ATOM 739 C C . THR A 1 95 ? 39.923 20.297 8.145 1.00 19.37 95 THR A C 1
ATOM 740 O O . THR A 1 95 ? 39.797 19.085 8.053 1.00 20.31 95 THR A O 1
ATOM 744 N N . CYS A 1 96 ? 38.932 21.137 7.898 1.00 18.79 96 CYS A N 1
ATOM 745 C CA . CYS A 1 96 ? 37.598 20.677 7.570 1.00 18.56 96 CYS A CA 1
ATOM 746 C C . CYS A 1 96 ? 36.757 21.784 6.971 1.00 18.66 96 CYS A C 1
ATOM 747 O O . CYS A 1 96 ? 37.191 22.931 6.897 1.00 19.18 96 CYS A O 1
ATOM 750 N N . ILE A 1 97 ? 35.562 21.441 6.500 1.00 17.86 97 ILE A N 1
ATOM 751 C CA . ILE A 1 97 ? 34.618 22.432 6.003 1.00 17.64 97 ILE A CA 1
ATOM 752 C C . ILE A 1 97 ? 33.213 22.101 6.486 1.00 17.42 97 ILE A C 1
ATOM 753 O O . ILE A 1 97 ? 32.773 20.954 6.394 1.00 17.50 97 ILE A O 1
ATOM 758 N N . GLY A 1 98 ? 32.529 23.091 7.038 1.00 16.82 98 GLY A N 1
ATOM 759 C CA . GLY A 1 98 ? 31.139 22.943 7.440 1.00 17.41 98 GLY A CA 1
ATOM 760 C C . GLY A 1 98 ? 30.184 23.416 6.359 1.00 17.89 98 GLY A C 1
ATOM 761 O O . GLY A 1 98 ? 30.485 24.367 5.618 1.00 17.31 98 GLY A O 1
ATOM 762 N N . LEU A 1 99 ? 29.034 22.759 6.269 1.00 17.74 99 LEU A N 1
ATOM 763 C CA . LEU A 1 99 ? 27.977 23.122 5.326 1.00 18.56 99 LEU A CA 1
ATOM 764 C C . LEU A 1 99 ? 26.621 23.134 6.009 1.00 18.97 99 LEU A C 1
ATOM 765 O O . LEU A 1 99 ? 26.256 22.175 6.698 1.00 19.16 99 LEU A O 1
ATOM 770 N N . GLY A 1 100 ? 25.854 24.193 5.780 1.00 18.95 100 GLY A N 1
ATOM 771 C CA . GLY A 1 100 ? 24.479 24.256 6.238 1.00 19.45 100 GLY A CA 1
ATOM 772 C C . GLY A 1 100 ? 24.320 25.015 7.542 1.00 20.03 100 GLY A C 1
ATOM 773 O O . GLY A 1 100 ? 25.202 25.806 7.900 1.00 19.97 100 GLY A O 1
ATOM 774 N N . PRO A 1 101 ? 23.233 24.768 8.270 1.00 20.69 101 PRO A N 1
ATOM 775 C CA . PRO A 1 101 ? 22.259 23.716 7.944 1.00 21.35 101 PRO A CA 1
ATOM 776 C C . PRO A 1 101 ? 21.447 23.971 6.670 1.00 21.97 101 PRO A C 1
ATOM 777 O O . PRO A 1 101 ? 21.221 25.118 6.285 1.00 21.81 101 PRO A O 1
ATOM 781 N N . ASP A 1 102 ? 21.044 22.888 6.013 1.00 22.43 102 ASP A N 1
ATOM 782 C CA . ASP A 1 102 ? 20.226 22.972 4.801 1.00 23.30 102 ASP A CA 1
ATOM 783 C C . ASP A 1 102 ? 19.393 21.697 4.624 1.00 23.68 102 ASP A C 1
ATOM 784 O O . ASP A 1 102 ? 19.293 20.898 5.537 1.00 22.93 102 ASP A O 1
ATOM 789 N N . GLU A 1 103 ? 18.787 21.521 3.449 1.00 25.40 103 GLU A N 1
ATOM 790 C CA . GLU A 1 103 ? 18.021 20.314 3.142 1.00 26.04 103 GLU A CA 1
ATOM 791 C C . GLU A 1 103 ? 19.000 19.199 2.911 1.00 25.79 103 GLU A C 1
ATOM 792 O O . GLU A 1 103 ? 19.918 19.342 2.107 1.00 25.84 103 GLU A O 1
ATOM 798 N N . GLU A 1 104 ? 18.792 18.078 3.595 1.00 26.60 104 GLU A N 1
ATOM 799 C CA . GLU A 1 104 ? 19.635 16.893 3.435 1.00 27.31 104 GLU A CA 1
ATOM 800 C C . GLU A 1 104 ? 19.825 16.450 1.977 1.00 27.34 104 GLU A C 1
ATOM 801 O O . GLU A 1 104 ? 20.914 16.056 1.575 1.00 27.30 104 GLU A O 1
ATOM 807 N N . GLU A 1 105 ? 18.760 16.478 1.189 1.00 27.50 105 GLU A N 1
ATOM 808 C CA . GLU A 1 105 ? 18.846 16.069 -0.218 1.00 27.87 105 GLU A CA 1
ATOM 809 C C . GLU A 1 105 ? 19.829 16.953 -0.985 1.00 27.33 105 GLU A C 1
ATOM 810 O O . GLU A 1 105 ? 20.605 16.463 -1.823 1.00 26.00 105 GLU A O 1
ATOM 816 N N . LYS A 1 106 ? 19.773 18.256 -0.705 1.00 26.97 106 LYS A N 1
ATOM 817 C CA . LYS A 1 106 ? 20.679 19.228 -1.317 1.00 26.80 106 LYS A CA 1
ATOM 818 C C . LYS A 1 106 ? 22.115 18.948 -0.887 1.00 25.75 106 LYS A C 1
ATOM 819 O O . LYS A 1 106 ? 23.007 18.830 -1.727 1.00 25.18 106 LYS A O 1
ATOM 825 N N . LEU A 1 107 ? 22.321 18.803 0.423 1.00 24.87 107 LEU A N 1
ATOM 826 C CA . LEU A 1 107 ? 23.639 18.567 0.980 1.00 24.38 107 LEU A CA 1
ATOM 827 C C . LEU A 1 107 ? 24.238 17.261 0.473 1.00 23.90 107 LEU A C 1
ATOM 828 O O . LEU A 1 107 ? 25.417 17.196 0.207 1.00 23.10 107 LEU A O 1
ATOM 833 N N . ASP A 1 108 ? 23.412 16.235 0.295 1.00 23.86 108 ASP A N 1
ATOM 834 C CA . ASP A 1 108 ? 23.902 14.939 -0.182 1.00 23.64 108 ASP A CA 1
ATOM 835 C C . ASP A 1 108 ? 24.417 15.013 -1.626 1.00 22.50 108 ASP A C 1
ATOM 836 O O . ASP A 1 108 ? 25.285 14.252 -2.013 1.00 21.81 108 ASP A O 1
ATOM 841 N N . LYS A 1 109 ? 23.888 15.938 -2.406 1.00 22.52 109 LYS A N 1
ATOM 842 C CA . LYS A 1 109 ? 24.417 16.192 -3.760 1.00 23.02 109 LYS A CA 1
ATOM 843 C C . LYS A 1 109 ? 25.893 16.572 -3.758 1.00 22.39 109 LYS A C 1
ATOM 844 O O . LYS A 1 109 ? 26.572 16.395 -4.760 1.00 22.68 109 LYS A O 1
ATOM 850 N N . ILE A 1 110 ? 26.379 17.105 -2.636 1.00 21.91 110 ILE A N 1
ATOM 851 C CA . ILE A 1 110 ? 27.775 17.553 -2.499 1.00 21.63 110 ILE A CA 1
ATOM 852 C C . ILE A 1 110 ? 28.656 16.547 -1.762 1.00 20.94 110 ILE A C 1
ATOM 853 O O . ILE A 1 110 ? 29.756 16.241 -2.216 1.00 21.35 110 ILE A O 1
ATOM 858 N N . THR A 1 111 ? 28.174 16.058 -0.612 1.00 20.80 111 THR A N 1
ATOM 859 C CA . THR A 1 111 ? 28.966 15.225 0.300 1.00 20.44 111 THR A CA 1
ATOM 860 C C . THR A 1 111 ? 28.587 13.724 0.388 1.00 21.25 111 THR A C 1
ATOM 861 O O . THR A 1 111 ? 29.286 12.962 1.037 1.00 20.72 111 THR A O 1
ATOM 865 N N . GLY A 1 112 ? 27.500 13.314 -0.247 1.00 22.65 112 GLY A N 1
ATOM 866 C CA . GLY A 1 112 ? 27.009 11.943 -0.132 1.00 23.69 112 GLY A CA 1
ATOM 867 C C . GLY A 1 112 ? 28.000 10.863 -0.503 1.00 24.64 112 GLY A C 1
ATOM 868 O O . GLY A 1 112 ? 27.925 9.737 -0.009 1.00 24.55 112 GLY A O 1
ATOM 869 N N . LYS A 1 113 ? 28.963 11.230 -1.343 1.00 25.44 113 LYS A N 1
ATOM 870 C CA . LYS A 1 113 ? 29.950 10.307 -1.912 1.00 25.86 113 LYS A CA 1
ATOM 871 C C . LYS A 1 113 ? 31.023 9.932 -0.909 1.00 25.51 113 LYS A C 1
ATOM 872 O O . LYS A 1 113 ? 31.692 8.885 -1.040 1.00 25.88 113 LYS A O 1
ATOM 883 N N . TYR A 1 114 ? 31.185 10.763 0.120 1.00 24.40 114 TYR A N 1
ATOM 884 C CA . TYR A 1 114 ? 32.267 10.579 1.077 1.00 23.43 114 TYR A CA 1
ATOM 885 C C . TYR A 1 114 ? 31.867 9.631 2.205 1.00 23.19 114 TYR A C 1
ATOM 886 O O . TYR A 1 114 ? 30.715 9.620 2.613 1.00 22.75 114 TYR A O 1
ATOM 895 N N . LYS A 1 115 ? 32.837 8.865 2.697 1.00 23.57 115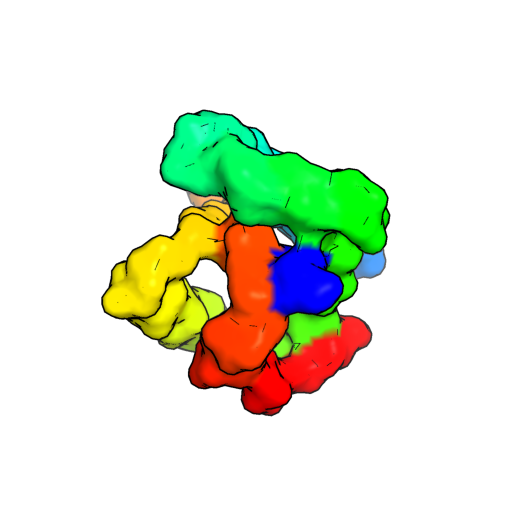 LYS A N 1
ATOM 896 C CA . LYS A 1 115 ? 32.664 7.971 3.842 1.00 24.37 115 LYS A CA 1
ATOM 897 C C . LYS A 1 115 ? 32.398 8.703 5.157 1.00 24.80 115 LYS A C 1
ATOM 898 O O . LYS A 1 115 ? 33.067 9.698 5.473 1.00 24.09 115 LYS A O 1
ATOM 904 N N . LEU A 1 116 ? 31.459 8.189 5.951 1.00 24.74 116 LEU A N 1
ATOM 905 C CA . LEU A 1 116 ? 31.241 8.719 7.288 1.00 24.79 116 LEU A CA 1
ATOM 906 C C . LEU A 1 116 ? 32.529 8.579 8.094 1.00 25.09 116 LEU A C 1
ATOM 907 O O . LEU A 1 116 ? 33.283 7.598 7.943 1.00 24.07 116 LEU A O 1
ATOM 912 N N . LEU A 1 117 ? 32.796 9.574 8.937 1.00 25.05 117 LEU A N 1
ATOM 913 C CA . LEU A 1 117 ? 33.946 9.520 9.822 1.00 26.03 117 LEU A CA 1
ATOM 914 C C . LEU A 1 117 ? 33.690 8.410 10.820 1.00 26.42 117 LEU A C 1
ATOM 915 O O . LEU A 1 117 ? 34.595 7.651 11.115 1.00 27.41 117 LEU A O 1
#

Foldseek 3Di:
DQAKEKEWEPPPPDDPVRRVVQSVVFLVVQLVVCCVPVVVSSVVCVVVPRHYFYFYDHDVVLQVQLVVLCVVVVWRKDFTFDAPVDNVDTHDGTMMMTDRDDPVSSCVRDVVTHTD

Secondary structure (DSSP, 8-state):
-EEEEEEEESTT---HHHHHHHHHHHHHHHHHHHHHH-HHHHHHHHHTT--EEEEEESSHHHHHHHHHHHHHHT--EEEEE---SSSSS---EEEEEEEEEEHHHHHHHHTTSPB-

Nearest PDB structures (foldseek):
  1rlk-assembly1_A  TM=1.009E+00  e=1.530E-24  Thermoplasma acidophilum
  1xty-assembly2_D  TM=9.342E-01  e=2.544E-14  Saccharolobus solfataricus P2
  2zv3-assembly3_F  TM=9.341E-01  e=2.748E-13  Methanocaldococcus jannaschii DSM 2661
  2d3k-assembly1_B  TM=9.294E-01  e=4.982E-13  Pyrococcus horikoshii OT3
  1q7s-assembly3_A  TM=9.368E-01  e=3.661E-11  Homo sapiens

InterPro domains:
  IPR002833 Peptidyl-tRNA hydrolase, PTH2 [PF01981] (4-117)
  IPR002833 Peptidyl-tRNA hydrolase, PTH2 [PTHR12649] (4-117)
  IPR002833 Peptidyl-tRNA hydrolase, PTH2 [TIGR00283] (4-117)
  IPR002833 Peptidyl-tRNA hydrolase, PTH2 [cd02430] (4-117)
  IPR023476 Peptidyl-tRNA hydrolase II domain superfamily [G3DSA:3.40.1490.10] (2-117)
  IPR023476 Peptidyl-tRNA hydrolase II domain superfamily [SSF102462] (4-117)
  IPR034759 Peptidyl-tRNA hydrolase, archaea [MF_00628] (3-117)

Sequence (116 aa):
VKKMVIAVRKDLDMGKGKIAAQVAHAAVTCAIRSMKINRDVFNEWYDEGQRKIVVKVNDLDEIMEIKRMADSMGIVNEIVQDRGYTQVEPGTITCIGLGPDEEEKLDKITGKYKLL

B-factor: mean 27.25, std 8.48, range [13.61, 59.72]

Radius of gyration: 13.55 Å; Cα contacts (8 Å, |Δi|>4): 213; chains: 1; bounding box: 39×28×27 Å

CATH classification: 3.40.1490.10

Solvent-accessible surface area: 6814 Å² total; per-residue (Å²): 118,28,23,0,1,0,0,1,27,96,75,50,142,30,45,195,55,86,30,62,43,6,18,49,86,0,10,87,46,0,17,80,85,0,63,159,122,46,135,120,32,21,61,69,2,117,122,83,50,67,131,73,36,39,4,57,2,82,53,69,112,53,0,82,64,0,58,137,41,0,75,95,73,67,5,19,16,46,36,8,84,29,214,29,241,63,167,142,108,106,16,60,36,0,0,0,0,0,0,1,14,79,52,131,67,0,58,126,0,4,49,128,36,145,124,112

Organism: Thermoplasma acidophilum (strain ATCC 25905 / DSM 1728 / JCM 9062 / NBRC 15155 / AMRC-C165) (NCBI:txid273075)